Protein AF-A0A7K2P760-F1 (afdb_monomer)

Solvent-accessible surface area (backbone atoms only — not comparable to full-atom values): 10148 Å² total; per-residue (Å²): 133,54,75,42,59,52,44,46,69,75,45,46,79,85,64,64,65,56,93,84,41,66,33,73,51,78,54,68,69,60,32,56,50,8,56,58,58,59,50,77,85,62,93,46,63,78,72,50,41,53,56,50,50,53,48,42,72,77,52,60,81,78,61,31,66,71,47,75,52,95,74,45,25,34,34,25,39,31,27,32,42,76,89,66,50,53,23,66,44,81,44,83,40,65,43,98,65,56,32,77,56,48,77,44,80,50,64,40,80,96,63,78,37,75,55,69,47,82,44,78,38,80,89,79,69,44,78,41,81,37,60,50,63,47,76,23,49,68,88,54,52,73,66,56,41,50,40,48,46,35,37,72,78,69,72,39,74,75,94,75,87,80,82,93,75,86,133

pLDDT: mean 88.78, std 11.36, range [48.62, 98.38]

Foldseek 3Di:
DDPQVVVCVLCVVVQDDDVLAKHFDDPPVLLVVQQVVAQDPPPDPPVVNVVSVVVCVVPGDDAGFPDDDQAWTWGWTFTQHSVRDTYTDIDIDHPSQWDAKDFDFDAPPVRPDTDWDWDQDPVVRGTDTGTQIDTHDGPDDRQRNVQVSCCVRPVDGDPDDDDPDDD

Radius of gyration: 21.93 Å; Cα contacts (8 Å, |Δi|>4): 236; chains: 1; bounding box: 43×29×68 Å

Mean predicted aligned error: 6.87 Å

Sequence (167 aa):
MNRYEALRRRVPEWFRNEPGGIEILTDPALVRRARRSAVPTVRRGPLGSLRAWARAALRPVPTGVVSANRYLWYLRDPVRFPDGRLGLYDRLLPPPESSPGVVVLPLLDDGAKVVLIEHYRHATRDRHWEAVRGFGDPGATGEENVARELAEEVSARPTAVTALGEL

Secondary structure (DSSP, 8-state):
--HHHHHHHH-GGGG---TTS-EEP-SHHHHHHHHHHTS------HHHHHHHHHHHHHSPPP-EEEEE-SS-EEEEEEEE-TTS-EEEEEEEE--TTPEEEEEE--EEGGGTEE--EEEEETTTTEEEEE-EEEEEPTT--HHHHHHHHHHHHHS---S--------

Nearest PDB structures (foldseek):
  8wv3-assembly1_H  TM=8.905E-01  e=5.755E-05  Bacillus methanolicus
  1vhz-assembly1_B  TM=8.216E-01  e=1.056E-04  Escherichia coli
  1v8i-assembly1_A  TM=8.423E-01  e=1.831E-03  Thermus thermophilus
  1v8v-assembly1_A-2  TM=8.604E-01  e=6.959E-03  Thermus thermophilus
  1v8y-assembly1_A-2  TM=8.536E-01  e=1.002E-02  Thermus thermophilus

Structure (mmCIF, N/CA/C/O backbone):
data_AF-A0A7K2P760-F1
#
_entry.id   AF-A0A7K2P760-F1
#
loop_
_atom_site.group_PDB
_atom_site.id
_atom_site.type_symbol
_atom_site.label_atom_id
_atom_site.label_alt_id
_atom_site.label_comp_id
_atom_site.label_asym_id
_atom_site.label_entity_id
_atom_site.label_seq_id
_atom_site.pdbx_PDB_ins_code
_atom_site.Cartn_x
_atom_site.Cartn_y
_atom_site.Cartn_z
_atom_site.occupancy
_atom_site.B_iso_or_equiv
_atom_site.auth_seq_id
_atom_site.auth_comp_id
_atom_site.auth_asym_id
_atom_site.auth_atom_id
_atom_site.pdbx_PDB_model_num
ATOM 1 N N . MET A 1 1 ? 20.612 14.347 -10.592 1.00 60.53 1 MET A N 1
ATOM 2 C CA . MET A 1 1 ? 20.026 13.143 -9.966 1.00 60.53 1 MET A CA 1
ATOM 3 C C . MET A 1 1 ? 18.521 13.217 -10.124 1.00 60.53 1 MET A C 1
ATOM 5 O O . MET A 1 1 ? 17.944 14.242 -9.774 1.00 60.53 1 MET A O 1
ATOM 9 N N . ASN A 1 2 ? 17.897 12.210 -10.728 1.00 88.00 2 ASN A N 1
ATOM 10 C CA . ASN A 1 2 ? 16.445 12.229 -10.936 1.00 88.00 2 ASN A CA 1
ATOM 11 C C . ASN A 1 2 ? 15.696 11.826 -9.643 1.00 88.00 2 ASN A C 1
ATOM 13 O O . ASN A 1 2 ? 16.289 11.260 -8.725 1.00 88.00 2 ASN A O 1
ATOM 17 N N . ARG A 1 3 ? 14.388 12.118 -9.555 1.00 90.88 3 ARG A N 1
ATOM 18 C CA . ARG A 1 3 ? 13.571 11.802 -8.361 1.00 90.88 3 ARG A CA 1
ATOM 19 C C . ARG A 1 3 ? 13.612 10.321 -7.974 1.00 90.88 3 ARG A C 1
ATOM 21 O O . ARG A 1 3 ? 13.544 10.002 -6.794 1.00 90.88 3 ARG A O 1
ATOM 28 N N . TYR A 1 4 ? 13.737 9.432 -8.955 1.00 93.25 4 TYR A N 1
ATOM 29 C CA . TYR A 1 4 ? 13.798 7.994 -8.730 1.00 93.25 4 TYR A CA 1
ATOM 30 C C . TYR A 1 4 ? 15.124 7.572 -8.086 1.00 93.25 4 TYR A C 1
ATOM 32 O O . TYR A 1 4 ? 15.124 6.838 -7.108 1.00 93.25 4 TYR A O 1
ATOM 40 N N . GLU A 1 5 ? 16.254 8.103 -8.551 1.00 93.06 5 GLU A N 1
ATOM 41 C CA . GLU A 1 5 ? 17.567 7.901 -7.925 1.00 93.06 5 GLU A CA 1
ATOM 42 C C . GLU A 1 5 ? 17.626 8.473 -6.507 1.00 93.06 5 GLU A C 1
ATOM 44 O O . GLU A 1 5 ? 18.201 7.845 -5.621 1.00 93.06 5 GLU A O 1
ATOM 49 N N . ALA A 1 6 ? 17.016 9.641 -6.280 1.00 93.75 6 ALA A N 1
ATOM 50 C CA . ALA A 1 6 ? 16.922 10.229 -4.947 1.00 93.75 6 ALA A CA 1
ATOM 51 C C . ALA A 1 6 ? 16.135 9.316 -3.991 1.00 93.75 6 ALA A C 1
ATOM 53 O O . ALA A 1 6 ? 16.597 9.048 -2.884 1.00 93.75 6 ALA A O 1
ATOM 54 N N . LEU A 1 7 ? 14.993 8.782 -4.441 1.00 94.31 7 LEU A N 1
ATOM 55 C CA . LEU A 1 7 ? 14.188 7.836 -3.666 1.00 94.31 7 LEU A CA 1
ATOM 56 C C . LEU A 1 7 ? 14.948 6.532 -3.384 1.00 94.31 7 LEU A C 1
ATOM 58 O O . LEU A 1 7 ? 14.970 6.081 -2.246 1.00 94.31 7 LEU A O 1
ATOM 62 N N . ARG A 1 8 ? 15.646 5.981 -4.385 1.00 94.25 8 ARG A N 1
ATOM 63 C CA . ARG A 1 8 ? 16.487 4.779 -4.238 1.00 94.25 8 ARG A CA 1
ATOM 64 C C . ARG A 1 8 ? 17.591 4.926 -3.198 1.00 94.25 8 ARG A C 1
ATOM 66 O O . ARG A 1 8 ? 17.980 3.940 -2.590 1.00 94.25 8 ARG A O 1
ATOM 73 N N . ARG A 1 9 ? 18.128 6.136 -3.027 1.00 94.06 9 ARG A N 1
ATOM 74 C CA . ARG A 1 9 ? 19.133 6.425 -1.995 1.00 94.06 9 ARG A CA 1
ATOM 75 C C . ARG A 1 9 ? 18.512 6.636 -0.620 1.00 94.06 9 ARG A C 1
ATOM 77 O O . ARG A 1 9 ? 19.138 6.279 0.366 1.00 94.06 9 ARG A O 1
ATOM 84 N N . ARG A 1 10 ? 17.318 7.233 -0.566 1.00 93.44 10 ARG A N 1
ATOM 85 C CA . ARG A 1 10 ? 16.591 7.503 0.681 1.00 93.44 10 ARG A CA 1
ATOM 86 C C . ARG A 1 10 ? 16.041 6.224 1.314 1.00 93.44 10 ARG A C 1
ATOM 88 O O . ARG A 1 10 ? 16.096 6.108 2.526 1.00 93.44 10 ARG A O 1
ATOM 95 N N . VAL A 1 11 ? 15.527 5.307 0.491 1.00 93.19 11 VAL A N 1
ATOM 96 C CA . VAL A 1 11 ? 14.791 4.103 0.916 1.00 93.19 11 VAL A CA 1
ATOM 97 C C . VAL A 1 11 ? 15.310 2.873 0.149 1.00 93.19 11 VAL A C 1
ATOM 99 O O . VAL A 1 11 ? 14.593 2.300 -0.678 1.00 93.19 11 VAL A O 1
ATOM 102 N N . PRO A 1 12 ? 16.602 2.514 0.285 1.00 94.75 12 PRO A N 1
ATOM 103 C CA . PRO A 1 12 ? 17.239 1.476 -0.532 1.00 94.75 12 PRO A CA 1
ATOM 104 C C . PRO A 1 12 ? 16.571 0.099 -0.418 1.00 94.75 12 PRO A C 1
ATOM 106 O O . PRO A 1 12 ? 16.612 -0.687 -1.365 1.00 94.75 12 PRO A O 1
ATOM 109 N N . GLU A 1 13 ? 15.921 -0.188 0.705 1.00 92.56 13 GLU A N 1
ATOM 110 C CA . GLU A 1 13 ? 15.165 -1.407 0.969 1.00 92.56 13 GLU A CA 1
ATOM 111 C C . GLU A 1 13 ? 14.017 -1.642 -0.016 1.00 92.56 13 GLU A C 1
ATOM 113 O O . GLU A 1 13 ? 13.783 -2.783 -0.402 1.00 92.56 13 GLU A O 1
ATOM 118 N N . TRP A 1 14 ? 13.380 -0.584 -0.530 1.00 92.81 14 TRP A N 1
ATOM 119 C CA . TRP A 1 14 ? 12.323 -0.707 -1.543 1.00 92.81 14 TRP A CA 1
ATOM 120 C C . TRP A 1 14 ? 12.844 -1.109 -2.924 1.00 92.81 14 TRP A C 1
ATOM 122 O O . TRP A 1 14 ? 12.051 -1.350 -3.838 1.00 92.81 14 TRP A O 1
ATOM 132 N N . PHE A 1 15 ? 14.161 -1.137 -3.116 1.00 95.44 15 PHE A N 1
ATOM 133 C CA . PHE A 1 15 ? 14.796 -1.376 -4.411 1.00 95.44 15 PHE A CA 1
ATOM 134 C C . PHE A 1 15 ? 15.778 -2.545 -4.389 1.00 95.44 15 PHE A C 1
ATOM 136 O O . PHE A 1 15 ? 16.629 -2.644 -5.276 1.00 95.44 15 PHE A O 1
ATOM 143 N N . ARG A 1 16 ? 15.679 -3.410 -3.375 1.00 94.94 16 ARG A N 1
ATOM 144 C CA . ARG A 1 16 ? 16.444 -4.655 -3.309 1.00 94.94 16 ARG A CA 1
ATOM 145 C C . ARG A 1 16 ? 15.969 -5.613 -4.398 1.00 94.94 16 ARG A C 1
ATOM 147 O O . ARG A 1 16 ? 14.776 -5.716 -4.672 1.00 94.94 16 ARG A O 1
ATOM 154 N N . ASN A 1 17 ? 16.927 -6.301 -5.008 1.00 96.00 17 ASN A N 1
ATOM 155 C CA . ASN A 1 17 ? 16.663 -7.381 -5.946 1.00 96.00 17 ASN A CA 1
ATOM 156 C C . ASN A 1 17 ? 16.892 -8.699 -5.215 1.00 96.00 17 ASN A C 1
ATOM 158 O O . ASN A 1 17 ? 18.033 -9.028 -4.895 1.00 96.00 17 ASN A O 1
ATOM 162 N N . GLU A 1 18 ? 15.810 -9.429 -4.970 1.00 93.69 18 GLU A N 1
ATOM 163 C CA . GLU A 1 18 ? 15.864 -10.745 -4.339 1.00 93.69 18 GLU A CA 1
ATOM 164 C C . GLU A 1 18 ? 16.045 -11.851 -5.394 1.00 93.69 18 GLU A C 1
ATOM 166 O O . GLU A 1 18 ? 15.483 -11.750 -6.495 1.00 93.69 18 GLU A O 1
ATOM 171 N N . PRO A 1 19 ? 16.799 -12.925 -5.094 1.00 92.25 19 PRO A N 1
ATOM 172 C CA . PRO A 1 19 ? 16.937 -14.067 -5.994 1.00 92.25 19 PRO A CA 1
ATOM 173 C C . PRO A 1 19 ? 15.576 -14.652 -6.401 1.00 92.25 19 PRO A C 1
ATOM 175 O O . PRO A 1 19 ? 14.733 -14.944 -5.560 1.00 92.25 19 PRO A O 1
ATOM 178 N N . GLY A 1 20 ? 15.356 -14.825 -7.708 1.00 90.19 20 GLY A N 1
ATOM 179 C CA . GLY A 1 20 ? 14.097 -15.354 -8.257 1.00 90.19 20 GLY A CA 1
ATOM 180 C C . GLY A 1 20 ? 12.925 -14.361 -8.283 1.00 90.19 20 GLY A C 1
ATOM 181 O O . GLY A 1 20 ? 11.861 -14.699 -8.802 1.00 90.19 20 GLY A O 1
ATOM 182 N N . GLY A 1 21 ? 13.112 -13.144 -7.764 1.00 94.38 21 GLY A N 1
ATOM 183 C CA . GLY A 1 21 ? 12.117 -12.077 -7.797 1.00 94.38 21 GLY A CA 1
ATOM 184 C C . GLY A 1 21 ? 12.074 -11.297 -9.115 1.00 94.38 21 GLY A C 1
ATOM 185 O O . GLY A 1 21 ? 12.723 -11.629 -10.109 1.00 94.38 21 GLY A O 1
ATOM 186 N N . ILE A 1 22 ? 11.291 -10.217 -9.111 1.00 96.62 22 ILE A N 1
ATOM 187 C CA . ILE A 1 22 ? 11.281 -9.218 -10.186 1.00 96.62 22 ILE A CA 1
ATOM 188 C C . ILE A 1 22 ? 12.479 -8.285 -9.971 1.00 96.62 22 ILE A C 1
ATOM 190 O O . ILE A 1 22 ? 12.535 -7.556 -8.984 1.00 96.62 22 ILE A O 1
ATOM 194 N N . GLU A 1 23 ? 13.431 -8.290 -10.900 1.00 97.75 23 GLU A N 1
ATOM 195 C CA . GLU A 1 23 ? 14.660 -7.503 -10.794 1.00 97.75 23 GLU A CA 1
ATOM 196 C C . GLU A 1 23 ? 14.434 -6.071 -11.292 1.00 97.75 23 GLU A C 1
ATOM 198 O O . GLU A 1 23 ? 14.088 -5.853 -12.453 1.00 97.75 23 GLU A O 1
ATOM 203 N N . ILE A 1 24 ? 14.697 -5.079 -10.446 1.00 97.38 24 ILE A N 1
ATOM 204 C CA . ILE A 1 24 ? 14.689 -3.659 -10.791 1.00 97.38 24 ILE A CA 1
ATOM 205 C C . ILE A 1 24 ? 15.971 -3.303 -11.547 1.00 97.38 24 ILE A C 1
ATOM 207 O O . ILE A 1 24 ? 17.094 -3.474 -11.064 1.00 97.38 24 ILE A O 1
ATOM 211 N N . LEU A 1 25 ? 15.789 -2.742 -12.739 1.00 96.19 25 LEU A N 1
ATOM 212 C CA . LEU A 1 25 ? 16.855 -2.391 -13.667 1.00 96.19 25 LEU A CA 1
ATOM 213 C C . LEU A 1 25 ? 17.331 -0.961 -13.441 1.00 96.19 25 LEU A C 1
ATOM 215 O O . LEU A 1 25 ? 16.549 -0.019 -13.312 1.00 96.19 25 LEU A O 1
ATOM 219 N N . THR A 1 26 ? 18.647 -0.787 -13.462 1.00 92.50 26 THR A N 1
ATOM 220 C CA . THR A 1 26 ? 19.284 0.518 -13.233 1.00 92.50 26 THR A CA 1
ATOM 221 C C . THR A 1 26 ? 20.225 0.906 -14.368 1.00 92.50 26 THR A C 1
ATOM 223 O O . THR A 1 26 ? 20.436 2.094 -14.605 1.00 92.50 26 THR A O 1
ATOM 226 N N . ASP A 1 27 ? 20.704 -0.083 -15.131 1.00 93.56 27 ASP A N 1
ATOM 227 C CA . ASP A 1 27 ? 21.474 0.127 -16.350 1.00 93.56 27 ASP A CA 1
ATOM 228 C C . ASP A 1 27 ? 20.650 0.914 -17.394 1.00 93.56 27 ASP A C 1
ATOM 230 O O . ASP A 1 27 ? 19.573 0.462 -17.809 1.00 93.56 27 ASP A O 1
ATOM 234 N N . PRO A 1 28 ? 21.138 2.072 -17.877 1.00 91.75 28 PRO A N 1
ATOM 235 C CA . PRO A 1 28 ? 20.389 2.910 -18.807 1.00 91.75 28 PRO A CA 1
ATOM 236 C C . PRO A 1 28 ? 19.982 2.208 -20.111 1.00 91.75 28 PRO A C 1
ATOM 238 O O . PRO A 1 28 ? 18.940 2.540 -20.684 1.00 91.75 28 PRO A O 1
ATOM 241 N N . ALA A 1 29 ? 20.776 1.260 -20.619 1.00 92.94 29 ALA A N 1
ATOM 242 C CA . ALA A 1 29 ? 20.451 0.535 -21.843 1.00 92.94 29 ALA A CA 1
ATOM 243 C C . ALA A 1 29 ? 19.318 -0.473 -21.615 1.00 92.94 29 ALA A C 1
ATOM 245 O O . ALA A 1 29 ? 18.392 -0.546 -22.432 1.00 92.94 29 ALA A O 1
ATOM 246 N N . LEU A 1 30 ? 19.339 -1.191 -20.492 1.00 94.44 30 LEU A N 1
ATOM 247 C CA . LEU A 1 30 ? 18.268 -2.100 -20.091 1.00 94.44 30 LEU A CA 1
ATOM 248 C C . LEU A 1 30 ? 16.970 -1.348 -19.787 1.00 94.44 30 LEU A C 1
ATOM 250 O O . LEU A 1 30 ? 15.919 -1.746 -20.288 1.00 94.44 30 LEU A O 1
ATOM 254 N N . VAL A 1 31 ? 17.036 -0.206 -19.099 1.00 92.75 31 VAL A N 1
ATOM 255 C CA . VAL A 1 31 ? 15.867 0.659 -18.856 1.00 92.75 31 VAL A CA 1
ATOM 256 C C . VAL A 1 31 ? 15.232 1.120 -20.173 1.00 92.75 31 VAL A C 1
ATOM 258 O O . VAL A 1 31 ? 14.013 1.050 -20.342 1.00 92.75 31 VAL A O 1
ATOM 261 N N . ARG A 1 32 ? 16.038 1.539 -21.161 1.00 90.06 32 ARG A N 1
ATOM 262 C CA . ARG A 1 32 ? 15.525 1.897 -22.498 1.00 90.06 32 ARG A CA 1
ATOM 263 C C . ARG A 1 32 ? 14.876 0.711 -23.212 1.00 90.06 32 ARG A C 1
ATOM 265 O O . ARG A 1 32 ? 13.897 0.898 -23.932 1.00 90.06 32 ARG A O 1
ATOM 272 N N . ARG A 1 33 ? 15.410 -0.506 -23.062 1.00 91.38 33 ARG A N 1
ATOM 273 C CA . ARG A 1 33 ? 14.807 -1.723 -23.635 1.00 91.38 33 ARG A CA 1
ATOM 274 C C . ARG A 1 33 ? 13.479 -2.067 -22.957 1.00 91.38 33 ARG A C 1
ATOM 276 O O . ARG A 1 33 ? 12.509 -2.280 -23.673 1.00 91.38 33 ARG A O 1
ATOM 283 N N . ALA A 1 34 ? 13.427 -2.021 -21.629 1.00 92.44 34 ALA A N 1
ATOM 284 C CA . ALA A 1 34 ? 12.223 -2.242 -20.830 1.00 92.44 34 ALA A CA 1
ATOM 285 C C . ALA A 1 34 ? 11.097 -1.246 -21.165 1.00 92.44 34 ALA A C 1
ATOM 287 O O . ALA A 1 34 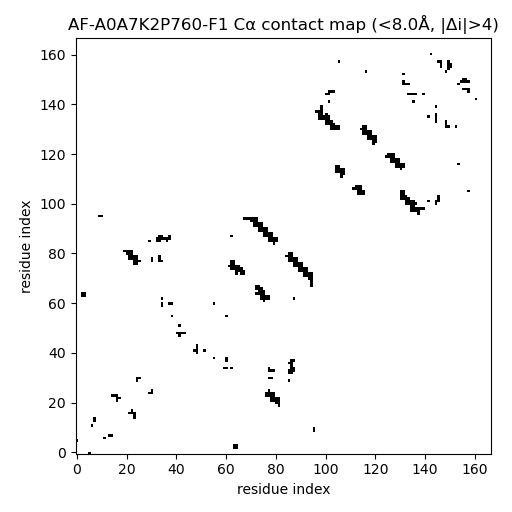? 9.940 -1.617 -21.336 1.00 92.44 34 ALA A O 1
ATOM 288 N N . ARG A 1 35 ? 11.439 0.033 -21.362 1.00 89.38 35 ARG A N 1
ATOM 289 C CA . ARG A 1 35 ? 10.483 1.047 -21.838 1.00 89.38 35 ARG A CA 1
ATOM 290 C C . ARG A 1 35 ? 9.911 0.729 -23.218 1.00 89.38 35 ARG A C 1
ATOM 292 O O . ARG A 1 35 ? 8.731 0.962 -23.456 1.00 89.38 35 ARG A O 1
ATOM 299 N N . ARG A 1 36 ? 10.742 0.223 -24.135 1.00 84.94 36 ARG A N 1
ATOM 300 C CA . ARG A 1 36 ? 10.314 -0.121 -25.501 1.00 84.94 36 ARG A CA 1
ATOM 301 C C . ARG A 1 36 ? 9.409 -1.349 -25.536 1.00 84.94 36 ARG A C 1
ATOM 303 O O . ARG A 1 36 ? 8.483 -1.359 -26.336 1.00 84.94 36 ARG A O 1
ATOM 310 N N . SER A 1 37 ? 9.647 -2.344 -24.680 1.00 83.94 37 SER A N 1
ATOM 311 C CA . SER A 1 37 ? 8.791 -3.535 -24.599 1.00 83.94 37 SER A CA 1
ATOM 312 C C . SER A 1 37 ? 7.426 -3.256 -23.966 1.00 83.94 37 SER A C 1
ATOM 314 O O . SER A 1 37 ? 6.477 -3.976 -24.251 1.00 83.94 37 SER A O 1
ATOM 316 N N . ALA A 1 38 ? 7.304 -2.196 -23.160 1.00 74.94 38 ALA A N 1
ATOM 317 C CA . ALA A 1 38 ? 6.029 -1.759 -22.589 1.00 74.94 38 ALA A CA 1
ATOM 318 C C . ALA A 1 38 ? 5.135 -0.963 -23.558 1.00 74.94 38 ALA A C 1
ATOM 320 O O . ALA A 1 38 ? 3.985 -0.673 -23.226 1.00 74.94 38 ALA A O 1
ATOM 321 N N . VAL A 1 39 ? 5.622 -0.598 -24.750 1.00 68.25 39 VAL A N 1
ATOM 322 C CA . VAL A 1 39 ? 4.754 -0.044 -25.797 1.00 68.25 39 VAL A CA 1
ATOM 323 C C . VAL A 1 39 ? 3.936 -1.207 -26.361 1.00 68.25 39 VAL A C 1
ATOM 325 O O . VAL A 1 39 ? 4.539 -2.151 -26.874 1.00 68.25 39 VAL A O 1
ATOM 328 N N . PRO A 1 40 ? 2.590 -1.174 -26.298 1.00 59.28 40 PRO A N 1
ATOM 329 C CA . PRO A 1 40 ? 1.781 -2.259 -26.830 1.00 59.28 40 PRO A CA 1
ATOM 330 C C . PRO A 1 40 ? 2.167 -2.525 -28.284 1.00 59.28 40 PRO A C 1
ATOM 332 O O . PRO A 1 40 ? 2.180 -1.601 -29.105 1.00 59.28 40 PRO A O 1
ATOM 335 N N . THR A 1 41 ? 2.442 -3.784 -28.624 1.00 54.81 41 THR A N 1
ATOM 336 C CA . THR A 1 41 ? 2.443 -4.244 -30.015 1.00 54.81 41 THR A CA 1
ATOM 337 C C . THR A 1 41 ? 0.995 -4.204 -30.476 1.00 54.81 41 THR A C 1
ATOM 339 O O . THR A 1 41 ? 0.254 -5.181 -30.429 1.00 54.81 41 THR A O 1
A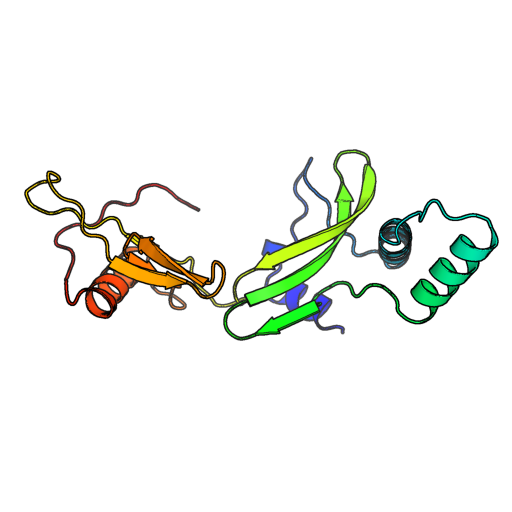TOM 342 N N . VAL A 1 42 ? 0.529 -3.011 -30.832 1.00 49.38 42 VAL A N 1
ATOM 343 C CA . VAL A 1 42 ? -0.804 -2.833 -31.382 1.00 49.38 42 VAL A CA 1
ATOM 344 C C . VAL A 1 42 ? -0.847 -3.670 -32.663 1.00 49.38 42 VAL A C 1
ATOM 346 O O . VAL A 1 42 ? -0.169 -3.339 -33.632 1.00 49.38 42 VAL A O 1
ATOM 349 N N . ARG A 1 43 ? -1.647 -4.747 -32.679 1.00 48.62 43 ARG A N 1
ATOM 350 C CA . ARG A 1 43 ? -2.097 -5.434 -33.902 1.00 48.62 43 ARG A CA 1
ATOM 351 C C . ARG A 1 43 ? -2.928 -4.445 -34.729 1.00 48.62 43 ARG A C 1
ATOM 353 O O . ARG A 1 43 ? -4.152 -4.472 -34.729 1.00 48.62 43 ARG A O 1
ATOM 360 N N . ARG A 1 44 ? -2.272 -3.498 -35.386 1.00 51.66 44 ARG A N 1
ATOM 361 C CA . ARG A 1 44 ? -2.849 -2.668 -36.442 1.00 51.66 44 ARG A CA 1
ATOM 362 C C . ARG A 1 44 ? -1.947 -2.816 -37.656 1.00 51.66 44 ARG A C 1
ATOM 364 O O . ARG A 1 44 ? -0.746 -3.013 -37.505 1.00 51.66 44 ARG A O 1
ATOM 371 N N . GLY A 1 45 ? -2.540 -2.766 -38.848 1.00 59.41 45 GLY A N 1
ATOM 372 C CA . GLY A 1 45 ? -1.800 -2.843 -40.108 1.00 59.41 45 GLY A CA 1
ATOM 373 C C . GLY A 1 45 ? -0.639 -1.835 -40.177 1.00 59.41 45 GLY A C 1
ATOM 374 O O . GLY A 1 45 ? -0.543 -0.942 -39.332 1.00 59.41 45 GLY A O 1
ATOM 375 N N . PRO A 1 46 ? 0.236 -1.928 -41.188 1.00 62.94 46 PRO A N 1
ATOM 376 C CA . PRO A 1 46 ? 1.537 -1.243 -41.236 1.00 62.94 46 PRO A CA 1
ATOM 377 C C . PRO A 1 46 ? 1.496 0.267 -40.907 1.00 62.94 46 PRO A C 1
ATOM 379 O O . PRO A 1 46 ? 2.349 0.772 -40.176 1.00 62.94 46 PRO A O 1
ATOM 382 N N . LEU A 1 47 ? 0.451 0.981 -41.342 1.00 63.12 47 LEU A N 1
ATOM 383 C CA . LEU A 1 47 ? 0.216 2.404 -41.040 1.00 63.12 47 LEU A CA 1
ATOM 384 C C . LEU A 1 47 ? -0.104 2.700 -39.559 1.00 63.12 47 LEU A C 1
ATOM 386 O O . LEU A 1 47 ? 0.258 3.756 -39.032 1.00 63.12 47 LEU A O 1
ATOM 390 N N . GLY A 1 48 ? -0.788 1.788 -38.867 1.00 62.69 48 GLY A N 1
ATOM 391 C CA . GLY A 1 48 ? -1.138 1.926 -37.452 1.00 62.69 48 GLY A CA 1
ATOM 392 C C . GLY A 1 48 ? 0.061 1.735 -36.524 1.00 62.69 48 GLY A C 1
ATOM 393 O O . GLY A 1 48 ? 0.178 2.455 -35.529 1.00 62.69 48 GLY A O 1
ATOM 394 N N . SER A 1 49 ? 0.974 0.832 -36.887 1.00 66.06 49 SER A N 1
ATOM 395 C CA . SER A 1 49 ? 2.223 0.575 -36.159 1.00 66.06 49 SER A CA 1
ATOM 396 C C . SER A 1 49 ? 3.177 1.771 -36.210 1.00 66.06 49 SER A C 1
ATOM 398 O O . SER A 1 49 ? 3.699 2.179 -35.174 1.00 66.06 49 SER A O 1
ATOM 400 N N . LEU A 1 50 ? 3.322 2.415 -37.376 1.00 68.81 50 LEU A N 1
ATOM 401 C CA . LEU A 1 50 ? 4.109 3.648 -37.539 1.00 68.81 50 LEU A CA 1
ATOM 402 C C . LEU A 1 50 ? 3.575 4.803 -36.677 1.00 68.81 50 LEU A C 1
ATOM 404 O O . LEU A 1 50 ? 4.338 5.461 -35.970 1.00 68.81 50 LEU A O 1
ATOM 408 N N . ARG A 1 51 ? 2.252 5.026 -36.669 1.00 68.00 51 ARG A N 1
ATOM 409 C CA . ARG A 1 51 ? 1.617 6.064 -35.832 1.00 68.00 51 ARG A CA 1
ATOM 410 C C . ARG A 1 51 ? 1.736 5.782 -34.331 1.00 68.00 51 ARG A C 1
ATOM 412 O O . ARG A 1 51 ? 1.806 6.723 -33.542 1.00 68.00 51 ARG A O 1
ATOM 419 N N . ALA A 1 52 ? 1.698 4.515 -33.917 1.00 65.56 52 ALA A N 1
ATOM 420 C CA . ALA A 1 52 ? 1.887 4.127 -32.519 1.00 65.56 52 ALA A CA 1
ATOM 421 C C . ALA A 1 52 ? 3.340 4.346 -32.075 1.00 65.56 52 ALA A C 1
ATOM 423 O O . ALA A 1 52 ? 3.571 4.947 -31.028 1.00 65.56 52 ALA A O 1
ATOM 424 N N . TRP A 1 53 ? 4.304 3.950 -32.911 1.00 67.00 53 TRP A N 1
ATOM 425 C CA . TRP A 1 53 ? 5.725 4.195 -32.678 1.00 67.00 53 TRP A CA 1
ATOM 426 C C . TRP A 1 53 ? 6.048 5.692 -32.599 1.00 67.00 53 TRP A C 1
ATOM 428 O O . TRP A 1 53 ? 6.668 6.124 -31.631 1.00 67.00 53 TRP A O 1
ATOM 438 N N . ALA A 1 54 ? 5.552 6.504 -33.542 1.00 70.62 54 ALA A N 1
ATOM 439 C CA . ALA A 1 54 ? 5.759 7.953 -33.529 1.00 70.62 54 ALA A CA 1
ATOM 440 C C . ALA A 1 54 ? 5.190 8.599 -32.253 1.00 70.62 54 ALA A C 1
ATOM 442 O O . ALA A 1 54 ? 5.844 9.430 -31.628 1.00 70.62 54 ALA A O 1
ATOM 443 N N . ARG A 1 55 ? 4.002 8.170 -31.802 1.00 68.12 55 ARG A N 1
ATOM 444 C CA . ARG A 1 55 ? 3.429 8.632 -30.526 1.00 68.12 55 ARG A CA 1
ATOM 445 C C . ARG A 1 55 ? 4.253 8.203 -29.314 1.00 68.12 55 ARG A C 1
ATOM 447 O O . ARG A 1 55 ? 4.447 9.021 -28.423 1.00 68.12 55 ARG A O 1
ATOM 454 N N . ALA A 1 56 ? 4.748 6.967 -29.281 1.00 66.75 56 ALA A N 1
ATOM 455 C CA . ALA A 1 56 ? 5.603 6.481 -28.198 1.00 66.75 56 ALA A CA 1
ATOM 456 C C . ALA A 1 56 ? 6.972 7.187 -28.165 1.00 66.75 56 ALA A C 1
ATOM 458 O O . ALA A 1 56 ? 7.519 7.408 -27.088 1.00 66.75 56 ALA A O 1
ATOM 459 N N . ALA A 1 57 ? 7.503 7.579 -29.328 1.00 68.75 57 ALA A N 1
ATOM 460 C CA . ALA A 1 57 ? 8.714 8.389 -29.432 1.00 68.75 57 ALA A CA 1
ATOM 461 C C . ALA A 1 57 ? 8.490 9.827 -28.929 1.00 68.75 57 ALA A C 1
ATOM 463 O O . ALA A 1 57 ? 9.340 10.369 -28.229 1.00 68.75 57 ALA A O 1
ATOM 464 N N . LEU A 1 58 ? 7.331 10.422 -29.237 1.00 72.19 58 LEU A N 1
ATOM 465 C CA . LEU A 1 58 ? 6.971 11.785 -28.821 1.00 72.19 58 LEU A CA 1
ATOM 466 C C . LEU A 1 58 ? 6.516 11.881 -27.355 1.00 72.19 58 LEU A C 1
ATOM 468 O O . LEU A 1 58 ? 6.653 12.931 -26.733 1.00 72.19 58 LEU A O 1
ATOM 472 N N . ARG A 1 59 ? 5.952 10.805 -26.796 1.00 70.44 59 ARG A N 1
ATOM 473 C CA . ARG A 1 59 ? 5.517 10.709 -25.395 1.00 70.44 59 ARG A CA 1
ATOM 474 C C . ARG A 1 59 ? 6.003 9.390 -24.799 1.00 70.44 59 ARG A C 1
ATOM 476 O O . ARG A 1 59 ? 5.226 8.433 -24.732 1.00 70.44 59 ARG A O 1
ATOM 483 N N . PRO A 1 60 ? 7.280 9.315 -24.383 1.00 71.25 60 PRO A N 1
ATOM 484 C CA . PRO A 1 60 ? 7.801 8.110 -23.763 1.00 71.25 60 PRO A CA 1
ATOM 485 C C . PRO A 1 60 ? 6.996 7.783 -22.506 1.00 71.25 60 PRO A C 1
ATOM 487 O O . PRO A 1 60 ? 6.636 8.674 -21.734 1.00 71.25 60 PRO A O 1
ATOM 490 N N . VAL A 1 61 ? 6.734 6.492 -22.293 1.00 78.44 61 VAL A N 1
ATOM 491 C CA . VAL A 1 61 ? 6.075 6.022 -21.073 1.00 78.44 61 VAL A CA 1
ATOM 492 C C . VAL A 1 61 ? 6.927 6.458 -19.870 1.00 78.44 61 VAL A C 1
ATOM 494 O O . VAL A 1 61 ? 8.130 6.159 -19.851 1.00 78.44 61 VAL A O 1
ATOM 497 N N . PRO A 1 62 ? 6.358 7.187 -18.890 1.00 85.62 62 PRO A N 1
ATOM 498 C CA . PRO A 1 62 ? 7.110 7.622 -17.720 1.00 85.62 62 PRO A CA 1
ATOM 499 C C . PRO A 1 62 ? 7.612 6.402 -16.943 1.00 85.62 62 PRO A C 1
ATOM 501 O O . PRO A 1 62 ? 6.962 5.364 -16.931 1.00 85.62 62 PRO A O 1
ATOM 504 N N . THR A 1 63 ? 8.780 6.512 -16.314 1.00 91.00 63 THR A N 1
ATOM 505 C CA . THR A 1 63 ? 9.336 5.474 -15.428 1.00 91.00 63 THR A CA 1
ATOM 506 C C . THR A 1 63 ? 9.979 6.134 -14.224 1.00 91.00 63 THR A C 1
ATOM 508 O O . THR A 1 63 ? 10.388 7.295 -14.302 1.00 91.00 63 THR A O 1
ATOM 511 N N . GLY A 1 64 ? 10.118 5.379 -13.144 1.00 93.88 64 GLY A N 1
ATOM 512 C CA . GLY A 1 64 ? 10.490 5.884 -11.836 1.00 93.88 64 GLY A CA 1
ATOM 513 C C . GLY A 1 64 ? 9.276 6.450 -11.106 1.00 93.88 64 GLY A C 1
ATOM 514 O O . GLY A 1 64 ? 8.192 5.885 -11.196 1.00 93.88 64 GLY A O 1
ATOM 515 N N . VAL A 1 65 ? 9.434 7.572 -10.401 1.00 95.19 65 VAL A N 1
ATOM 516 C CA . VAL A 1 65 ? 8.317 8.228 -9.698 1.00 95.19 65 VAL A CA 1
ATOM 517 C C . VAL A 1 65 ? 7.385 8.891 -10.717 1.00 95.19 65 VAL A C 1
ATOM 519 O O . VAL A 1 65 ? 7.729 9.927 -11.288 1.00 95.19 65 VAL A O 1
ATOM 522 N N . VAL A 1 66 ? 6.216 8.292 -10.949 1.00 95.12 66 VAL A N 1
ATOM 523 C CA . VAL A 1 66 ? 5.190 8.802 -11.874 1.00 95.12 66 VAL A CA 1
ATOM 524 C C . VAL A 1 66 ? 4.334 9.864 -11.190 1.00 95.12 66 VAL A C 1
ATOM 526 O O . VAL A 1 66 ? 4.061 10.911 -11.772 1.00 95.12 66 VAL A O 1
ATOM 529 N N . SER A 1 67 ? 3.932 9.606 -9.946 1.00 94.69 67 SER A N 1
ATOM 530 C CA . SER A 1 67 ? 3.205 10.548 -9.096 1.00 94.69 67 SER A CA 1
ATOM 531 C C . SER A 1 67 ? 3.564 10.301 -7.635 1.00 94.69 67 SER A C 1
ATOM 533 O O . SER A 1 67 ? 3.847 9.171 -7.248 1.00 94.69 67 SER A O 1
ATOM 535 N N . ALA A 1 68 ? 3.573 11.353 -6.827 1.00 94.25 68 ALA A N 1
ATOM 536 C CA . ALA A 1 68 ? 3.833 11.265 -5.397 1.00 94.25 68 ALA A CA 1
ATOM 537 C C . ALA A 1 68 ? 3.031 12.343 -4.675 1.00 94.25 68 ALA A C 1
ATOM 539 O O . ALA A 1 68 ? 3.074 13.515 -5.060 1.00 94.25 68 ALA A O 1
ATOM 540 N N . ASN A 1 69 ? 2.303 11.946 -3.638 1.00 92.19 69 ASN A N 1
ATOM 541 C CA . ASN A 1 69 ? 1.583 12.852 -2.754 1.00 92.19 69 ASN A CA 1
ATOM 542 C C . ASN A 1 69 ? 1.637 12.339 -1.305 1.00 92.19 69 ASN A C 1
ATOM 544 O O . ASN A 1 69 ? 2.309 11.351 -1.008 1.00 92.19 69 ASN A O 1
ATOM 548 N N . ARG A 1 70 ? 0.941 13.031 -0.397 1.00 87.44 70 ARG A N 1
ATOM 549 C CA . ARG A 1 70 ? 0.929 12.708 1.039 1.00 87.44 70 ARG A CA 1
ATOM 550 C C . ARG A 1 70 ? 0.301 11.353 1.394 1.00 87.44 70 ARG A C 1
ATOM 552 O O . ARG A 1 70 ? 0.476 10.911 2.516 1.00 87.44 70 ARG A O 1
ATOM 559 N N . TYR A 1 71 ? -0.453 10.734 0.488 1.00 85.44 71 TYR A N 1
ATOM 560 C CA . TYR A 1 71 ? -1.181 9.485 0.728 1.00 85.44 71 TYR A CA 1
ATOM 561 C C . TYR A 1 71 ? -0.624 8.313 -0.082 1.00 85.44 71 TYR A C 1
ATOM 563 O O . TYR A 1 71 ? -0.670 7.176 0.371 1.00 85.44 71 TYR A O 1
ATOM 571 N N . LEU A 1 72 ? -0.139 8.576 -1.298 1.00 90.94 72 LEU A N 1
ATOM 572 C CA . LEU A 1 72 ? 0.206 7.541 -2.264 1.00 90.94 72 LEU A CA 1
ATOM 573 C C . LEU A 1 72 ? 1.383 7.961 -3.140 1.00 90.94 72 LEU A C 1
ATOM 575 O O . LEU A 1 72 ? 1.407 9.057 -3.712 1.00 90.94 72 LEU A O 1
ATOM 579 N N . TRP A 1 73 ? 2.327 7.043 -3.293 1.00 94.12 73 TRP A N 1
ATOM 580 C CA . TRP A 1 73 ? 3.431 7.127 -4.231 1.00 94.12 73 TRP A CA 1
ATOM 581 C C . TRP A 1 73 ? 3.239 6.081 -5.318 1.00 94.12 73 TRP A C 1
ATOM 583 O O . TRP A 1 73 ? 3.147 4.888 -5.055 1.00 94.12 73 TRP A O 1
ATOM 593 N N . TYR A 1 74 ? 3.177 6.544 -6.560 1.00 96.25 74 TYR A N 1
ATOM 594 C CA . TYR A 1 74 ? 3.064 5.696 -7.731 1.00 96.25 74 TYR A CA 1
ATOM 595 C C . TYR A 1 74 ? 4.405 5.648 -8.461 1.00 96.25 74 TYR A C 1
ATOM 597 O O . TYR A 1 74 ? 4.864 6.638 -9.047 1.00 96.25 74 TYR A O 1
ATOM 605 N N . LEU A 1 75 ? 5.020 4.471 -8.416 1.00 96.56 75 LEU A N 1
ATOM 606 C CA . LEU A 1 75 ? 6.253 4.141 -9.103 1.00 96.56 75 LEU A CA 1
ATOM 607 C C . LEU A 1 75 ? 5.954 3.249 -10.306 1.00 96.56 75 LEU A C 1
ATOM 609 O O . LEU A 1 75 ? 5.078 2.389 -10.260 1.00 96.56 75 LEU A O 1
ATOM 613 N N . ARG A 1 76 ? 6.730 3.436 -11.369 1.00 96.56 76 ARG A N 1
ATOM 614 C CA . ARG A 1 76 ? 6.760 2.556 -12.535 1.00 96.56 76 ARG A CA 1
ATOM 615 C C . ARG A 1 76 ? 8.190 2.118 -12.788 1.00 96.56 76 ARG A C 1
ATOM 617 O O . ARG A 1 76 ? 8.975 2.847 -13.407 1.00 96.56 76 ARG A O 1
ATOM 624 N N . ASP A 1 77 ? 8.526 0.940 -12.298 1.00 96.75 77 ASP A N 1
ATOM 625 C CA . ASP A 1 77 ? 9.890 0.441 -12.284 1.00 96.75 77 ASP A CA 1
ATOM 626 C C . ASP A 1 77 ? 10.224 -0.255 -13.603 1.00 96.75 77 ASP A C 1
ATOM 628 O O . ASP A 1 77 ? 9.441 -1.069 -14.092 1.00 96.75 77 ASP A O 1
ATOM 632 N N . PRO A 1 78 ? 11.376 0.045 -14.221 1.00 96.19 78 PRO A N 1
ATOM 633 C CA . PRO A 1 78 ? 11.912 -0.802 -15.273 1.00 96.19 78 PRO A CA 1
ATOM 634 C C . PRO A 1 78 ? 12.410 -2.108 -14.655 1.00 96.19 78 PRO A C 1
ATOM 636 O O . PRO A 1 78 ? 13.253 -2.076 -13.760 1.00 96.19 78 PRO A O 1
ATOM 639 N N . VAL A 1 79 ? 11.909 -3.243 -15.137 1.00 97.31 79 VAL A N 1
ATOM 640 C CA . VAL A 1 79 ? 12.172 -4.548 -14.524 1.00 97.31 79 VAL A CA 1
ATOM 641 C C . VAL A 1 79 ? 12.565 -5.631 -15.523 1.00 97.31 79 VAL A C 1
ATOM 643 O O . VAL A 1 79 ? 12.241 -5.554 -16.714 1.00 97.31 79 VAL A O 1
ATOM 646 N N . ARG A 1 80 ? 13.233 -6.666 -15.011 1.00 97.19 80 ARG A N 1
ATOM 647 C CA . ARG A 1 80 ? 13.319 -7.997 -15.611 1.00 97.19 80 ARG A CA 1
ATOM 648 C C . ARG A 1 80 ? 12.460 -8.958 -14.785 1.00 97.19 80 ARG A C 1
ATOM 650 O O . ARG A 1 80 ? 12.630 -9.068 -13.575 1.00 97.19 80 ARG A O 1
ATOM 657 N N . PHE A 1 81 ? 11.526 -9.630 -15.445 1.00 96.06 81 PHE A N 1
ATOM 658 C CA . PHE A 1 81 ? 10.671 -10.644 -14.832 1.00 96.06 81 PHE A CA 1
ATOM 659 C C . PHE A 1 81 ? 11.429 -11.966 -14.630 1.00 96.06 81 PHE A C 1
ATOM 661 O O . PHE A 1 81 ? 12.446 -12.177 -15.297 1.00 96.06 81 PHE A O 1
ATOM 668 N N . PRO A 1 82 ? 10.923 -12.885 -13.783 1.00 95.62 82 PRO A N 1
ATOM 669 C CA . PRO A 1 82 ? 11.555 -14.189 -13.558 1.00 95.62 82 PRO A CA 1
ATOM 670 C C . PRO A 1 82 ? 11.769 -15.019 -14.835 1.00 95.62 82 PRO A C 1
ATOM 672 O O . PRO A 1 82 ? 12.713 -15.794 -14.923 1.00 95.62 82 PRO A O 1
ATOM 675 N N . ASP A 1 83 ? 10.938 -14.814 -15.861 1.00 94.38 83 ASP A N 1
ATOM 676 C CA . ASP A 1 83 ? 11.073 -15.446 -17.182 1.00 94.38 83 ASP A CA 1
ATOM 677 C C . ASP A 1 83 ? 12.104 -14.761 -18.110 1.00 94.38 83 ASP A C 1
ATOM 679 O O . ASP A 1 83 ? 12.226 -15.101 -19.288 1.00 94.38 83 ASP A O 1
ATOM 683 N N . GLY A 1 84 ? 12.835 -13.764 -17.605 1.00 94.38 84 GLY A N 1
ATOM 684 C CA . GLY A 1 84 ? 13.854 -13.006 -18.326 1.00 94.38 84 GLY A CA 1
ATOM 685 C C . GLY A 1 84 ? 13.316 -11.869 -19.201 1.00 94.38 84 GLY A C 1
ATOM 686 O O . GLY A 1 84 ? 14.116 -11.079 -19.724 1.00 94.38 84 GLY A O 1
ATOM 687 N N . ARG A 1 85 ? 11.992 -11.724 -19.365 1.00 94.94 85 ARG A N 1
ATOM 688 C CA . ARG A 1 85 ? 11.418 -10.624 -20.154 1.00 94.94 85 ARG A CA 1
ATOM 689 C C . ARG A 1 85 ? 11.663 -9.282 -19.475 1.00 94.94 85 ARG A C 1
ATOM 691 O O . ARG A 1 85 ? 11.576 -9.150 -18.260 1.00 94.94 85 ARG A O 1
ATOM 698 N N . LEU A 1 86 ? 11.919 -8.257 -20.286 1.00 95.75 86 LEU A N 1
ATOM 699 C CA . LEU A 1 86 ? 12.030 -6.875 -19.817 1.00 95.75 86 LEU A CA 1
ATOM 700 C C . LEU A 1 86 ? 10.673 -6.177 -19.916 1.00 95.75 86 LEU A C 1
ATOM 702 O O . LEU A 1 86 ? 9.966 -6.344 -20.914 1.00 95.75 86 LEU A O 1
ATOM 706 N N . GLY A 1 87 ? 10.346 -5.324 -18.952 1.00 94.62 87 GLY A N 1
ATO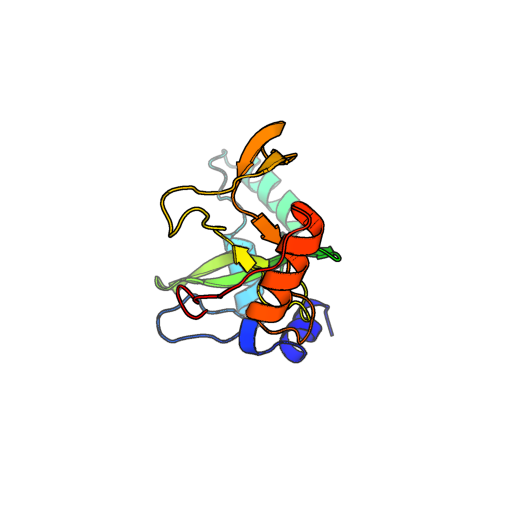M 707 C CA . GLY A 1 87 ? 9.121 -4.530 -18.990 1.00 94.62 87 GLY A CA 1
ATOM 708 C C . GLY A 1 87 ? 9.066 -3.454 -17.919 1.00 94.62 87 GLY A C 1
ATOM 709 O O . GLY A 1 87 ? 10.077 -3.112 -17.311 1.00 94.62 87 GLY A O 1
ATOM 710 N N . LEU A 1 88 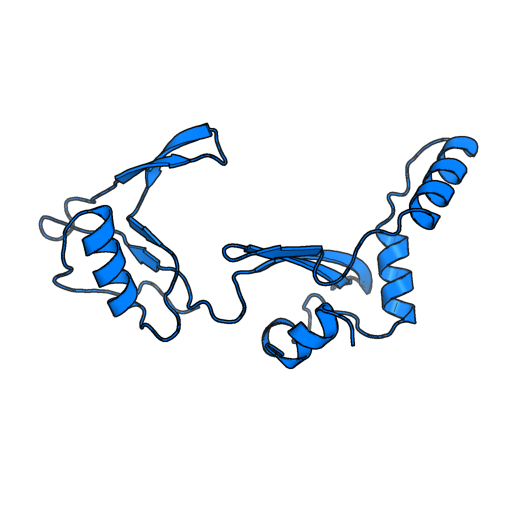? 7.876 -2.895 -17.724 1.00 95.00 88 LEU A N 1
ATOM 711 C CA . LEU A 1 88 ? 7.608 -1.924 -16.671 1.00 95.00 88 LEU A CA 1
ATOM 712 C C . LEU A 1 88 ? 6.651 -2.545 -15.654 1.00 95.00 88 LEU A C 1
ATOM 714 O O . LEU A 1 88 ? 5.717 -3.240 -16.053 1.00 95.00 88 LEU A O 1
ATOM 718 N N . TYR A 1 89 ? 6.883 -2.287 -14.371 1.00 95.56 89 TYR A N 1
ATOM 719 C CA . TYR A 1 89 ? 6.055 -2.779 -13.276 1.00 95.56 89 TYR A CA 1
ATOM 720 C C . TYR A 1 89 ? 5.567 -1.621 -12.412 1.00 95.56 89 TYR A C 1
ATOM 722 O O . TYR A 1 89 ? 6.365 -0.792 -11.972 1.00 95.56 89 TYR A O 1
ATOM 730 N N . ASP A 1 90 ? 4.260 -1.559 -12.183 1.00 95.69 90 ASP A N 1
ATOM 731 C CA . ASP A 1 90 ? 3.635 -0.488 -11.412 1.00 95.69 90 ASP A CA 1
ATOM 732 C C . ASP A 1 90 ? 3.573 -0.873 -9.934 1.00 95.69 90 ASP A C 1
ATOM 734 O O . ASP A 1 90 ? 3.080 -1.945 -9.581 1.00 95.69 90 ASP A O 1
ATOM 738 N N . 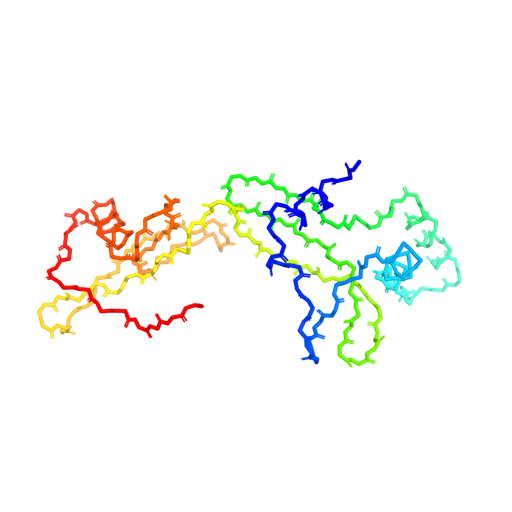ARG A 1 91 ? 4.064 0.012 -9.062 1.00 95.75 91 ARG A N 1
ATOM 739 C CA . ARG A 1 91 ? 3.962 -0.123 -7.607 1.00 95.75 91 ARG A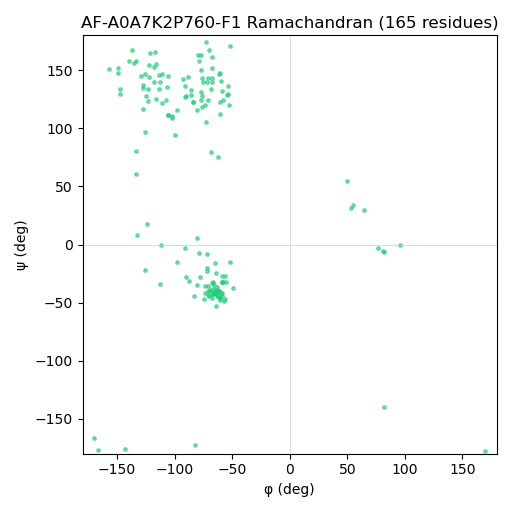 CA 1
ATOM 740 C C . ARG A 1 91 ? 3.268 1.087 -7.009 1.00 95.75 91 ARG A C 1
ATOM 742 O O . ARG A 1 91 ? 3.596 2.232 -7.319 1.00 95.75 91 ARG A O 1
ATOM 749 N N . LEU A 1 92 ? 2.324 0.803 -6.123 1.00 94.25 92 LEU A N 1
ATOM 750 C CA . LEU A 1 92 ? 1.671 1.775 -5.266 1.00 94.25 92 LEU A CA 1
ATOM 751 C C . LEU A 1 92 ? 2.234 1.594 -3.862 1.00 94.25 92 LEU A C 1
ATOM 753 O O . LEU A 1 92 ? 2.035 0.553 -3.245 1.00 94.25 92 LEU A O 1
ATOM 757 N N . LEU A 1 93 ? 2.986 2.585 -3.406 1.00 92.12 93 LEU A N 1
ATOM 758 C CA . LEU A 1 93 ? 3.695 2.573 -2.135 1.00 92.12 93 LEU A CA 1
ATOM 759 C C . LEU A 1 93 ? 3.156 3.696 -1.246 1.00 92.12 93 LEU A C 1
ATOM 761 O O . LEU A 1 93 ? 2.669 4.710 -1.766 1.00 92.12 93 LEU A O 1
ATOM 765 N N . PRO A 1 94 ? 3.235 3.551 0.081 1.00 89.25 94 PRO A N 1
ATOM 766 C CA . PRO A 1 94 ? 2.972 4.671 0.963 1.00 89.25 94 PRO A CA 1
ATOM 767 C C . PRO A 1 94 ? 4.144 5.678 0.899 1.00 89.25 94 PRO A C 1
ATOM 769 O O . PRO A 1 94 ? 5.138 5.437 0.206 1.00 89.25 94 PRO A O 1
ATOM 772 N N . PRO A 1 95 ? 4.048 6.847 1.550 1.00 89.31 95 PRO A N 1
ATOM 773 C CA . PRO A 1 95 ? 5.174 7.773 1.651 1.00 89.31 95 PRO A CA 1
ATOM 774 C C . PRO A 1 95 ? 6.398 7.156 2.370 1.00 89.31 95 PRO A C 1
ATOM 776 O O . PRO A 1 95 ? 6.211 6.389 3.304 1.00 89.31 95 PRO A O 1
ATOM 779 N N . PRO A 1 96 ? 7.645 7.523 2.009 1.00 85.94 96 PRO A N 1
ATOM 780 C CA . PRO A 1 96 ? 8.897 7.001 2.593 1.00 85.94 96 PRO A CA 1
ATOM 781 C C . PRO A 1 96 ? 9.060 7.038 4.124 1.00 85.94 96 PRO A C 1
ATOM 783 O O . PRO A 1 96 ? 9.946 6.377 4.650 1.00 85.94 96 PRO A O 1
ATOM 786 N N . GLU A 1 97 ? 8.230 7.804 4.833 1.00 83.12 97 GLU A N 1
ATOM 787 C CA . GLU A 1 97 ? 8.262 7.969 6.294 1.00 83.12 97 GLU A CA 1
ATOM 788 C C . GLU A 1 97 ? 7.049 7.352 6.997 1.00 83.12 97 GLU A C 1
ATOM 790 O O . GLU A 1 97 ? 6.919 7.474 8.212 1.00 83.12 97 GLU A O 1
ATOM 795 N N . SER A 1 98 ? 6.116 6.752 6.256 1.00 83.19 98 SER A N 1
ATOM 796 C CA . SER A 1 98 ? 4.927 6.167 6.869 1.00 83.19 98 SER A CA 1
ATOM 797 C C . SER A 1 98 ? 5.282 4.895 7.624 1.00 83.19 98 SER A C 1
ATOM 799 O O . SER A 1 98 ? 5.996 4.042 7.087 1.00 83.19 98 SER A O 1
ATOM 801 N N . SER A 1 99 ? 4.683 4.710 8.792 1.00 83.06 99 SER A N 1
ATOM 802 C CA . SER A 1 99 ? 4.632 3.393 9.419 1.00 83.06 99 SER A CA 1
ATOM 803 C C . SER A 1 99 ? 3.534 2.549 8.756 1.00 83.06 99 SER A C 1
ATOM 805 O O . SER A 1 99 ? 2.608 3.105 8.145 1.00 83.06 99 SER A O 1
ATOM 807 N N . PRO A 1 100 ? 3.599 1.210 8.846 1.00 84.56 100 PRO A N 1
ATOM 808 C CA . PRO A 1 100 ? 2.510 0.361 8.389 1.00 84.56 100 PRO A CA 1
ATOM 809 C C . PRO A 1 100 ? 1.173 0.766 9.015 1.00 84.56 100 PRO A C 1
ATOM 811 O O . PRO A 1 100 ? 1.094 1.048 10.208 1.00 84.56 100 PRO A O 1
ATOM 814 N N . GLY A 1 101 ? 0.124 0.808 8.194 1.00 89.81 101 GLY A N 1
ATOM 815 C CA . GLY A 1 101 ? -1.232 1.032 8.688 1.00 89.81 101 GLY A CA 1
ATOM 816 C C . GLY A 1 101 ? -1.739 -0.137 9.525 1.00 89.81 101 GLY A C 1
ATOM 817 O O . GLY A 1 101 ? -1.242 -1.258 9.411 1.00 89.81 101 GLY A O 1
ATOM 818 N N . VAL A 1 102 ? -2.768 0.124 10.325 1.00 93.06 102 VAL A N 1
ATOM 819 C CA . VAL A 1 102 ? -3.441 -0.895 11.136 1.00 93.06 102 VAL A CA 1
ATOM 820 C C . VAL A 1 102 ? -4.847 -1.150 10.613 1.00 93.06 102 VAL A C 1
ATOM 822 O O . VAL A 1 102 ? -5.522 -0.250 10.113 1.00 93.06 102 VAL A O 1
ATOM 825 N N . VAL A 1 103 ? -5.288 -2.397 10.746 1.00 95.00 103 VAL A N 1
ATOM 826 C CA . VAL A 1 103 ? -6.690 -2.796 10.620 1.00 95.00 103 VAL A CA 1
ATOM 827 C C . VAL A 1 103 ? -7.051 -3.490 11.921 1.00 95.00 103 VAL A C 1
ATOM 829 O O . VAL A 1 103 ? -6.383 -4.438 12.327 1.00 95.00 103 VAL A O 1
ATOM 832 N N . VAL A 1 104 ? -8.085 -2.995 12.585 1.00 95.56 104 VAL A N 1
ATOM 833 C CA . VAL A 1 104 ? -8.486 -3.414 13.922 1.00 95.56 104 VAL A CA 1
ATOM 834 C C . VAL A 1 104 ? -9.855 -4.048 13.826 1.00 95.56 104 VAL A C 1
ATOM 836 O O . VAL A 1 104 ? -10.790 -3.420 13.339 1.00 95.56 104 VAL A O 1
ATOM 839 N N . LEU A 1 105 ? -9.977 -5.280 14.315 1.00 95.75 105 LEU A N 1
ATOM 840 C CA . LEU A 1 105 ? -11.259 -5.946 14.504 1.00 95.75 105 LEU A CA 1
ATOM 841 C C . LEU A 1 105 ? -11.643 -5.825 15.986 1.00 95.75 105 LEU A C 1
ATOM 843 O O . LEU A 1 105 ? -11.166 -6.624 16.792 1.00 95.75 105 LEU A O 1
ATOM 847 N N . PRO A 1 106 ? -12.441 -4.822 16.390 1.00 95.75 106 PRO A N 1
ATOM 848 C CA . PRO A 1 106 ? -12.750 -4.614 17.793 1.00 95.75 106 PRO A CA 1
ATOM 849 C C . PRO A 1 106 ? -13.786 -5.650 18.225 1.00 95.75 106 PRO A C 1
ATOM 851 O O . PRO A 1 106 ? -14.838 -5.797 17.593 1.00 95.75 106 PRO A O 1
ATOM 854 N N . LEU A 1 107 ? -13.473 -6.360 19.305 1.00 96.00 107 LEU A N 1
ATOM 855 C CA . LEU A 1 107 ? -14.310 -7.408 19.868 1.00 96.00 107 LEU A CA 1
ATOM 856 C C . LEU A 1 107 ? -14.962 -6.928 21.165 1.00 96.00 107 LEU A C 1
ATOM 858 O O . LEU A 1 107 ? -14.302 -6.331 22.013 1.00 96.00 107 LEU A O 1
ATOM 862 N N . LEU A 1 108 ? -16.256 -7.205 21.313 1.00 94.62 108 LEU A N 1
ATOM 863 C CA . LEU A 1 108 ? -17.039 -6.954 22.525 1.00 94.62 108 LEU A CA 1
ATOM 864 C C . LEU A 1 108 ? -17.639 -8.265 23.041 1.00 94.62 108 LEU A C 1
ATOM 866 O O . LEU A 1 108 ? -17.696 -9.254 22.306 1.00 94.62 108 LEU A O 1
ATOM 870 N N . ASP A 1 109 ? -18.106 -8.249 24.291 1.00 92.25 109 ASP A N 1
ATOM 871 C CA . ASP A 1 109 ? -18.753 -9.385 24.962 1.00 92.25 109 ASP A CA 1
ATOM 872 C C . ASP A 1 109 ? -17.924 -10.677 24.831 1.00 92.25 109 ASP A C 1
ATOM 874 O O . ASP A 1 109 ? -18.389 -11.679 24.288 1.00 92.25 109 ASP A O 1
ATOM 878 N N . ASP A 1 110 ? -16.652 -10.605 25.243 1.00 89.25 110 ASP A N 1
ATOM 879 C CA . ASP A 1 110 ? -15.672 -11.701 25.180 1.00 89.25 110 ASP A CA 1
ATOM 880 C C . ASP A 1 110 ? -15.512 -12.333 23.782 1.00 89.25 110 ASP A C 1
ATOM 882 O O . ASP A 1 110 ? -15.224 -13.520 23.635 1.00 89.25 110 ASP A O 1
ATOM 886 N N . GLY A 1 111 ? -15.692 -11.531 22.727 1.00 90.50 111 GLY A N 1
ATOM 887 C CA . GLY A 1 111 ? -15.547 -11.972 21.337 1.00 90.50 111 GLY A CA 1
ATOM 888 C C . GLY A 1 111 ? -16.849 -12.376 20.653 1.00 90.50 111 GLY A C 1
ATOM 889 O O . GLY A 1 111 ? -16.821 -12.714 19.470 1.00 90.50 111 GLY A O 1
ATOM 890 N N . ALA A 1 112 ? -17.995 -12.307 21.337 1.00 94.25 112 ALA A N 1
ATOM 891 C CA . ALA A 1 112 ? -19.290 -12.627 20.738 1.00 94.25 112 ALA A CA 1
ATOM 892 C C . ALA A 1 112 ? -19.776 -11.568 19.732 1.00 94.25 112 ALA A C 1
ATOM 894 O O . ALA A 1 112 ? -20.647 -11.854 18.907 1.00 94.25 112 ALA A O 1
ATOM 895 N N . LYS A 1 113 ? -19.242 -10.341 19.794 1.00 96.50 113 LYS A N 1
ATOM 896 C CA . LYS A 1 113 ? -19.634 -9.237 18.910 1.00 96.50 113 LYS A CA 1
ATOM 897 C C . LYS A 1 113 ? -18.429 -8.570 18.268 1.00 96.50 113 LYS A C 1
ATOM 899 O O . LYS A 1 113 ? -17.391 -8.394 18.900 1.00 96.50 113 LYS A O 1
ATOM 904 N N . VAL A 1 114 ? -18.623 -8.137 17.025 1.00 95.62 114 VAL A N 1
ATOM 905 C CA . VAL A 1 114 ? -17.652 -7.375 16.235 1.00 95.62 114 VAL A CA 1
ATOM 906 C C . VAL A 1 114 ? -18.200 -5.976 15.995 1.00 95.62 114 VAL A C 1
ATOM 908 O O . VAL A 1 114 ? -19.359 -5.822 15.605 1.00 95.62 114 VAL A O 1
ATOM 911 N N . VAL A 1 115 ? -17.362 -4.964 16.194 1.00 95.44 115 VAL A N 1
ATOM 912 C CA . VAL A 1 115 ? -17.690 -3.581 15.836 1.00 95.44 115 VAL A CA 1
ATOM 913 C C . VAL A 1 115 ? -17.219 -3.298 14.413 1.00 95.44 115 VAL A C 1
ATOM 915 O O . VAL A 1 115 ? -16.050 -3.491 14.089 1.00 95.44 115 VAL A O 1
ATOM 918 N N . LEU A 1 116 ? -18.132 -2.814 13.576 1.00 97.06 116 LEU A N 1
ATOM 919 C CA . LEU A 1 116 ? -17.842 -2.310 12.236 1.00 97.06 116 LEU A CA 1
ATOM 920 C C . LEU A 1 116 ? -18.310 -0.860 12.131 1.00 97.06 116 LEU A C 1
ATOM 922 O O . LEU A 1 116 ? -19.242 -0.446 12.822 1.00 97.06 116 LEU A O 1
ATOM 926 N N . ILE A 1 117 ? -17.690 -0.115 11.226 1.00 96.00 117 ILE A N 1
ATOM 927 C CA . ILE A 1 117 ? -18.075 1.252 10.880 1.00 96.00 117 ILE A CA 1
ATOM 928 C C . ILE A 1 117 ? -18.578 1.297 9.443 1.00 96.00 117 ILE A C 1
ATOM 930 O O . ILE A 1 117 ? -18.100 0.555 8.581 1.00 96.00 117 ILE A O 1
ATOM 934 N N . GLU A 1 118 ? -19.554 2.162 9.179 1.00 97.00 118 GLU A N 1
ATOM 935 C CA . GLU A 1 118 ? -20.112 2.331 7.842 1.00 97.00 118 GLU A CA 1
ATOM 936 C C . GLU A 1 118 ? -19.557 3.594 7.180 1.00 97.00 118 GLU A C 1
ATOM 938 O O . GLU A 1 118 ? -19.921 4.720 7.534 1.00 97.00 118 GLU A O 1
ATOM 943 N N . HIS A 1 119 ? -18.700 3.413 6.179 1.00 94.69 119 HIS A N 1
ATOM 944 C CA . HIS A 1 119 ? -18.011 4.504 5.496 1.00 94.69 119 HIS A CA 1
ATOM 945 C C . HIS A 1 119 ? -18.372 4.569 4.015 1.00 94.69 119 HIS A C 1
ATOM 947 O O . HIS A 1 119 ? -18.435 3.558 3.321 1.00 94.69 119 HIS A O 1
ATOM 953 N N . TYR A 1 120 ? -18.545 5.787 3.496 1.00 96.69 120 TYR A N 1
ATOM 954 C CA . TYR A 1 120 ? -18.633 6.000 2.054 1.00 96.69 120 TYR A CA 1
ATOM 955 C C . TYR A 1 120 ? -17.239 5.916 1.423 1.00 96.69 120 TYR A C 1
ATOM 957 O O . TYR A 1 120 ? -16.358 6.733 1.713 1.00 96.69 120 TYR A O 1
ATOM 965 N N . ARG A 1 121 ? -17.027 4.955 0.520 1.00 96.25 121 ARG A N 1
ATOM 966 C CA . ARG A 1 121 ? -15.767 4.784 -0.206 1.00 96.25 121 ARG A CA 1
ATOM 967 C C . ARG A 1 121 ? -15.853 5.416 -1.583 1.00 96.25 121 ARG A C 1
ATOM 969 O O . ARG A 1 121 ? -16.546 4.949 -2.477 1.00 96.25 121 ARG A O 1
ATOM 976 N N . HIS A 1 122 ? -15.041 6.447 -1.808 1.00 96.56 122 HIS A N 1
ATOM 977 C CA . HIS A 1 122 ? -14.991 7.124 -3.106 1.00 96.56 122 HIS A CA 1
ATOM 978 C C . HIS A 1 122 ? -14.499 6.228 -4.260 1.00 96.56 122 HIS A C 1
ATOM 980 O O . HIS A 1 122 ? -14.813 6.497 -5.418 1.00 96.56 122 HIS A O 1
ATOM 986 N N . ALA A 1 123 ? -13.729 5.176 -3.962 1.00 94.50 123 ALA A N 1
ATOM 987 C CA . ALA A 1 123 ? -13.217 4.250 -4.973 1.00 94.50 123 ALA A CA 1
ATOM 988 C C . ALA A 1 123 ? -14.338 3.431 -5.638 1.00 94.50 123 ALA A C 1
ATOM 990 O O . ALA A 1 123 ? -14.339 3.279 -6.855 1.00 94.50 123 ALA A O 1
ATOM 991 N N . THR A 1 124 ? -15.298 2.946 -4.848 1.00 97.44 124 THR A N 1
ATOM 992 C CA . THR A 1 124 ? -16.463 2.167 -5.306 1.00 97.44 124 THR A CA 1
ATOM 993 C C . THR A 1 124 ? -17.717 3.015 -5.470 1.00 97.44 124 THR A C 1
ATOM 995 O O . THR A 1 124 ? -18.653 2.596 -6.138 1.00 97.44 124 THR A O 1
ATOM 998 N N . ARG A 1 125 ? -17.705 4.228 -4.909 1.00 97.62 125 ARG A N 1
ATOM 999 C CA . ARG A 1 125 ? -18.830 5.166 -4.849 1.00 97.62 125 ARG A CA 1
ATOM 1000 C C . ARG A 1 125 ? -20.014 4.661 -4.030 1.00 97.62 125 ARG A C 1
ATOM 1002 O O . ARG A 1 125 ? -21.131 5.106 -4.278 1.00 97.62 125 ARG A O 1
ATOM 1009 N N . ASP A 1 126 ? -19.753 3.830 -3.028 1.00 98.38 126 ASP A N 1
ATOM 1010 C CA . ASP A 1 126 ? -20.791 3.210 -2.204 1.00 98.38 126 ASP A CA 1
ATOM 1011 C C . ASP A 1 126 ? -20.443 3.210 -0.705 1.00 98.38 126 ASP A C 1
ATOM 1013 O O . ASP A 1 126 ? -19.309 3.517 -0.319 1.00 98.38 126 ASP A O 1
ATOM 1017 N N . ARG A 1 127 ? -21.430 2.904 0.145 1.00 98.06 127 ARG A N 1
ATOM 1018 C CA . ARG A 1 127 ? -21.268 2.716 1.592 1.00 98.06 127 ARG A CA 1
ATOM 1019 C C . ARG A 1 127 ? -20.861 1.279 1.887 1.00 98.06 127 ARG A C 1
ATOM 1021 O O . ARG A 1 127 ? -21.489 0.336 1.417 1.00 98.06 127 ARG A O 1
ATOM 1028 N N . HIS A 1 128 ? -19.801 1.114 2.664 1.00 97.75 128 HIS A N 1
ATOM 1029 C CA . HIS A 1 128 ? -19.271 -0.185 3.051 1.00 97.75 128 HIS A CA 1
ATOM 1030 C C . HIS A 1 128 ? -19.253 -0.318 4.569 1.00 97.75 128 HIS A C 1
ATOM 1032 O O . HIS A 1 128 ? -18.924 0.642 5.266 1.00 97.75 128 HIS A O 1
ATOM 1038 N N . TRP A 1 129 ? -19.517 -1.529 5.055 1.00 97.62 129 TRP A N 1
ATOM 1039 C CA . TRP A 1 129 ? -19.179 -1.930 6.416 1.00 97.62 129 TRP A CA 1
ATOM 1040 C C . TRP A 1 129 ? -17.732 -2.400 6.457 1.00 97.62 129 TRP A C 1
ATOM 1042 O O . TRP A 1 129 ? -17.352 -3.314 5.724 1.00 97.62 129 TRP A O 1
ATOM 1052 N N . GLU A 1 130 ? -16.923 -1.766 7.295 1.00 96.62 130 GLU A N 1
ATOM 1053 C CA . GLU A 1 130 ? -15.493 -2.037 7.385 1.00 96.62 130 GLU A CA 1
ATOM 1054 C C . GLU A 1 130 ? -15.036 -2.138 8.840 1.00 96.62 130 GLU A C 1
ATOM 1056 O O . GLU A 1 130 ? -15.664 -1.613 9.759 1.00 96.62 130 GLU A O 1
ATOM 1061 N N . ALA A 1 131 ? -13.924 -2.840 9.035 1.00 96.50 131 ALA A N 1
ATOM 1062 C CA . ALA A 1 131 ? -13.165 -2.782 10.273 1.00 96.50 131 ALA A CA 1
ATOM 1063 C C . ALA A 1 131 ? -12.527 -1.388 10.438 1.00 96.50 131 ALA A C 1
ATOM 1065 O O . ALA A 1 131 ? -12.215 -0.732 9.437 1.00 96.50 131 ALA A O 1
ATOM 1066 N N . VAL A 1 132 ? -12.302 -0.969 11.688 1.00 96.12 132 VAL A N 1
ATOM 1067 C CA . VAL A 1 132 ? -11.570 0.269 12.011 1.00 96.12 132 VAL A CA 1
ATOM 1068 C C . VAL A 1 132 ? -10.177 0.179 11.406 1.00 96.12 132 VAL A C 1
ATOM 1070 O O . VAL A 1 132 ? -9.508 -0.851 11.533 1.00 96.12 132 VAL A O 1
ATOM 1073 N N . ARG A 1 133 ? -9.736 1.221 10.704 1.00 94.44 133 ARG A N 1
ATOM 1074 C CA . ARG A 1 133 ? -8.428 1.194 10.043 1.00 94.44 133 ARG A CA 1
ATOM 1075 C C . ARG A 1 133 ? -7.881 2.582 9.790 1.00 94.44 133 ARG A C 1
ATOM 1077 O O . ARG A 1 133 ? -8.614 3.475 9.384 1.00 94.44 133 ARG A O 1
ATOM 1084 N N . GLY A 1 134 ? -6.560 2.681 9.778 1.00 91.44 134 GLY A N 1
ATOM 1085 C CA . GLY A 1 134 ? -5.912 3.884 9.288 1.00 91.44 134 GLY A CA 1
ATOM 1086 C C . GLY A 1 134 ? -4.426 3.726 9.040 1.00 91.44 134 GLY A C 1
ATOM 1087 O O . GLY A 1 134 ? -3.870 2.622 9.060 1.00 91.44 134 GLY A O 1
ATOM 1088 N N . PHE A 1 135 ? -3.808 4.839 8.663 1.00 90.00 135 PHE A N 1
ATOM 1089 C CA . PHE A 1 135 ? -2.394 4.877 8.314 1.00 90.00 135 PHE A CA 1
ATOM 1090 C C . PHE A 1 135 ? -1.540 4.843 9.578 1.00 90.00 135 PHE A C 1
ATOM 1092 O O . PHE A 1 135 ? -1.953 5.333 10.622 1.00 90.00 135 PHE A O 1
ATOM 1099 N N . GLY A 1 136 ? -0.343 4.272 9.474 1.00 89.00 136 GLY A N 1
ATOM 1100 C CA . GLY A 1 136 ? 0.595 4.283 10.582 1.00 89.00 136 GLY A CA 1
ATOM 1101 C C . GLY A 1 136 ? 1.259 5.647 10.703 1.00 89.00 136 GLY A C 1
ATOM 1102 O O . GLY A 1 136 ? 1.789 6.175 9.717 1.00 89.00 136 GLY A O 1
ATOM 1103 N N . ASP A 1 137 ? 1.279 6.187 11.916 1.00 86.81 137 ASP A N 1
ATOM 1104 C CA . ASP A 1 137 ? 2.021 7.407 12.204 1.00 86.81 137 ASP A CA 1
ATOM 1105 C C . ASP A 1 137 ? 3.526 7.124 12.280 1.00 86.81 137 ASP A C 1
ATOM 1107 O O . ASP A 1 137 ? 3.929 6.085 12.820 1.00 86.81 137 ASP A O 1
ATOM 1111 N N . PRO A 1 138 ? 4.383 8.017 11.748 1.00 86.31 138 PRO A N 1
ATOM 1112 C CA . PRO A 1 138 ? 5.828 7.823 11.765 1.00 86.31 138 PRO A CA 1
ATOM 1113 C C . PRO A 1 138 ? 6.357 7.542 13.178 1.00 86.31 138 PRO A C 1
ATOM 1115 O O . PRO A 1 138 ? 6.217 8.368 14.077 1.00 86.31 138 PRO A O 1
ATOM 1118 N N . GLY A 1 139 ? 6.982 6.376 13.360 1.00 87.50 139 GLY A N 1
ATOM 1119 C CA . GLY A 1 139 ? 7.585 5.961 14.631 1.00 87.50 139 GLY A CA 1
ATOM 1120 C C . GLY A 1 139 ? 6.621 5.383 15.673 1.00 87.50 139 GLY A C 1
ATOM 1121 O O . GLY A 1 139 ? 7.103 4.904 16.695 1.00 87.50 139 GLY A O 1
ATOM 1122 N N . ALA A 1 140 ? 5.308 5.385 15.423 1.00 89.94 140 ALA A N 1
ATOM 1123 C CA . ALA A 1 140 ? 4.333 4.781 16.327 1.00 89.94 140 ALA A CA 1
ATOM 1124 C C . ALA A 1 140 ? 4.333 3.247 16.220 1.00 89.94 140 ALA A C 1
ATOM 1126 O O . ALA A 1 140 ? 4.453 2.687 15.123 1.00 89.94 140 ALA A O 1
ATOM 1127 N N . THR A 1 141 ? 4.151 2.561 17.347 1.00 90.62 141 THR A N 1
ATOM 1128 C CA . THR A 1 141 ? 3.981 1.103 17.384 1.00 90.62 141 THR A CA 1
ATOM 1129 C C . THR A 1 141 ? 2.632 0.685 16.796 1.00 90.62 141 THR A C 1
ATOM 1131 O O . THR A 1 141 ? 1.726 1.499 16.584 1.00 90.62 141 THR A O 1
ATOM 1134 N N . GLY A 1 142 ? 2.467 -0.614 16.530 1.00 90.38 142 GLY A N 1
ATOM 1135 C CA . GLY A 1 142 ? 1.169 -1.158 16.129 1.00 90.38 142 GLY A CA 1
ATOM 1136 C C . GLY A 1 142 ? 0.083 -0.837 17.160 1.00 90.38 142 GLY A C 1
ATOM 1137 O O . GLY A 1 142 ? -0.970 -0.331 16.792 1.00 90.38 142 GLY A O 1
ATOM 1138 N N . GLU A 1 143 ? 0.355 -1.047 18.449 1.00 92.75 143 GLU A N 1
ATOM 1139 C CA . GLU A 1 143 ? -0.611 -0.809 19.531 1.00 92.75 143 GLU A CA 1
ATOM 1140 C C . GLU A 1 143 ? -0.964 0.672 19.703 1.00 92.75 143 GLU A C 1
ATOM 1142 O O . GLU A 1 143 ? -2.131 0.995 19.929 1.00 92.75 143 GLU A O 1
ATOM 1147 N N . GLU A 1 144 ? 0.008 1.576 19.549 1.00 94.12 144 GLU A N 1
ATOM 1148 C CA . GLU A 1 144 ? -0.232 3.024 19.577 1.00 94.12 144 GLU A CA 1
ATOM 1149 C C . GLU A 1 144 ? -1.160 3.453 18.437 1.00 94.12 144 GLU A C 1
ATOM 1151 O O . GLU A 1 144 ? -2.134 4.173 18.670 1.00 94.12 144 GLU A O 1
ATOM 1156 N N . ASN A 1 145 ? -0.919 2.949 17.221 1.00 94.31 145 ASN A N 1
ATOM 1157 C CA . ASN A 1 145 ? -1.807 3.190 16.087 1.00 94.31 145 ASN A CA 1
ATOM 1158 C C . ASN A 1 145 ? -3.202 2.591 16.329 1.00 94.31 145 ASN A C 1
ATOM 1160 O O . ASN A 1 145 ? -4.194 3.273 16.098 1.00 94.31 145 ASN A O 1
ATOM 1164 N N . VAL A 1 146 ? -3.309 1.363 16.855 1.00 95.50 146 VAL A N 1
ATOM 1165 C CA . VAL A 1 146 ? -4.606 0.749 17.205 1.00 95.50 146 VAL A CA 1
ATOM 1166 C C . VAL A 1 146 ? -5.389 1.622 18.187 1.00 95.50 146 VAL A C 1
ATOM 1168 O O . VAL A 1 146 ? -6.573 1.883 17.973 1.00 95.50 146 VAL A O 1
ATOM 1171 N N 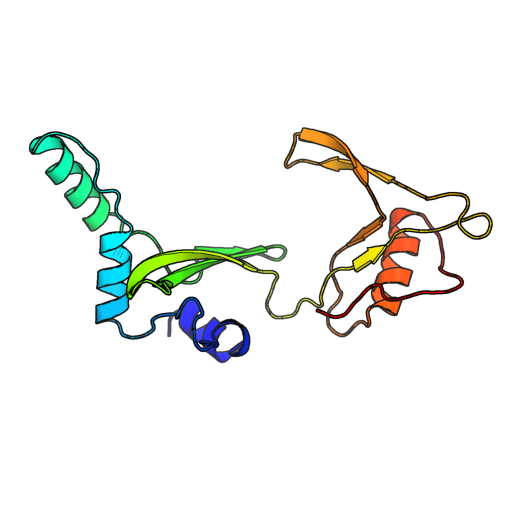. ALA A 1 147 ? -4.745 2.080 19.262 1.00 95.62 147 ALA A N 1
ATOM 1172 C CA . ALA A 1 147 ? -5.397 2.904 20.273 1.00 95.62 147 ALA A CA 1
ATOM 1173 C C . ALA A 1 147 ? -5.856 4.257 19.709 1.00 95.62 147 ALA A C 1
ATOM 1175 O O . ALA A 1 147 ? -6.954 4.708 20.042 1.00 95.62 147 ALA A O 1
ATOM 1176 N N . ARG A 1 148 ? -5.045 4.882 18.845 1.00 96.12 148 ARG A N 1
ATOM 1177 C CA . ARG A 1 148 ? -5.391 6.141 18.175 1.00 96.12 148 ARG A CA 1
ATOM 1178 C C . ARG A 1 148 ? -6.589 5.974 17.240 1.00 96.12 148 ARG A C 1
ATOM 1180 O O . ARG A 1 148 ? -7.569 6.692 17.403 1.00 96.12 148 ARG A O 1
ATOM 1187 N N . GLU A 1 149 ? -6.545 5.009 16.321 1.00 96.56 149 GLU A N 1
ATOM 1188 C CA . GLU A 1 149 ? -7.620 4.788 15.339 1.00 96.56 149 GLU A CA 1
ATOM 1189 C C . GLU A 1 149 ? -8.955 4.441 16.024 1.00 96.56 149 GLU A C 1
ATOM 1191 O O . GLU A 1 149 ? -10.005 4.960 15.649 1.00 96.56 149 GLU A O 1
ATOM 1196 N N . LEU A 1 150 ? -8.937 3.630 17.094 1.00 96.50 150 LEU A N 1
ATOM 1197 C CA . LEU A 1 150 ? -10.145 3.345 17.883 1.00 96.50 150 LEU A CA 1
ATOM 1198 C C . LEU A 1 150 ? -10.710 4.593 18.576 1.00 96.50 150 LEU A C 1
ATOM 1200 O O . LEU A 1 150 ? -11.931 4.762 18.647 1.00 96.50 150 LEU A O 1
ATOM 1204 N N . ALA A 1 151 ? -9.847 5.467 19.091 1.00 96.44 151 ALA A N 1
ATOM 1205 C CA . ALA A 1 151 ? -10.281 6.706 19.723 1.00 96.44 151 ALA A CA 1
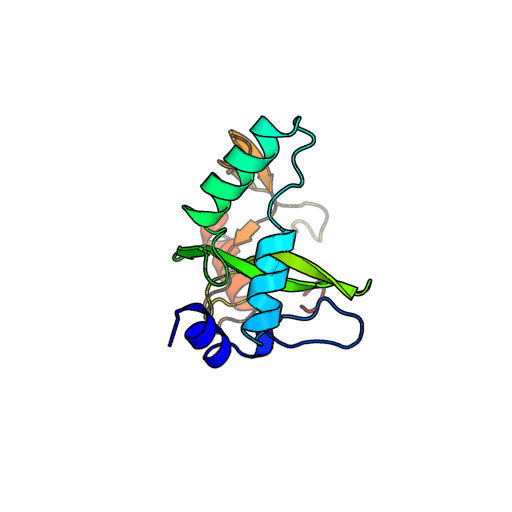ATOM 1206 C C . ALA A 1 151 ? -10.865 7.691 18.696 1.00 96.44 151 ALA A C 1
ATOM 1208 O O . ALA A 1 151 ? -11.867 8.344 18.982 1.00 96.44 151 ALA A O 1
ATOM 1209 N N . GLU A 1 152 ? -10.271 7.777 17.507 1.00 95.69 152 GLU A N 1
ATOM 1210 C CA . GLU A 1 152 ? -10.684 8.693 16.440 1.00 95.69 152 GLU A CA 1
ATOM 1211 C C . GLU A 1 152 ? -11.973 8.243 15.737 1.00 95.69 152 GLU A C 1
ATOM 1213 O O . GLU A 1 152 ? -12.884 9.054 15.567 1.00 95.69 152 GLU A O 1
ATOM 1218 N N . GLU A 1 153 ? -12.083 6.965 15.354 1.00 95.12 153 GLU A N 1
ATOM 1219 C CA . GLU A 1 153 ? -13.201 6.484 14.527 1.00 95.12 153 GLU A CA 1
ATOM 1220 C C . GLU A 1 153 ? -14.424 6.047 15.346 1.00 95.12 153 GLU A C 1
ATOM 1222 O O . GLU A 1 153 ? -15.557 6.188 14.883 1.00 95.12 153 GLU A O 1
ATOM 1227 N N . VAL A 1 154 ? -14.222 5.522 16.563 1.00 94.50 154 VAL A N 1
ATOM 1228 C CA . VAL A 1 154 ? -15.312 4.969 17.394 1.00 94.50 154 VAL A 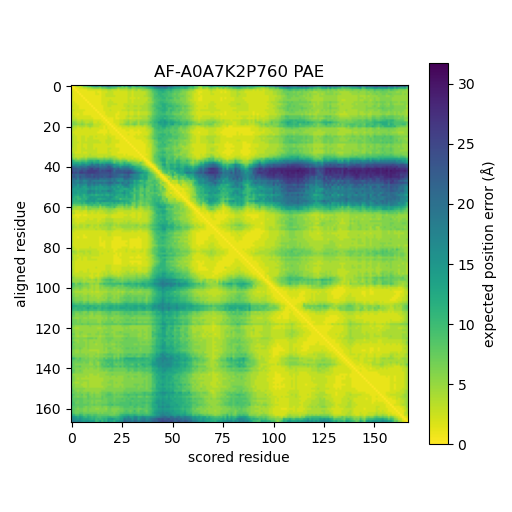CA 1
ATOM 1229 C C . VAL A 1 154 ? -15.302 5.451 18.847 1.00 94.50 154 VAL A C 1
ATOM 1231 O O . VAL A 1 154 ? -16.089 4.964 19.656 1.00 94.50 154 VAL A O 1
ATOM 1234 N N . SER A 1 155 ? -14.451 6.426 19.195 1.00 96.00 155 SER A N 1
ATOM 1235 C CA . SER A 1 155 ? -14.360 6.989 20.555 1.00 96.00 155 SER A CA 1
ATOM 1236 C C . SER A 1 155 ? -14.121 5.936 21.650 1.00 96.00 155 SER A C 1
ATOM 1238 O O . SER A 1 155 ? -14.596 6.082 22.777 1.00 96.00 155 SER A O 1
ATOM 1240 N N . ALA A 1 156 ? -13.374 4.874 21.331 1.00 95.12 156 ALA A N 1
ATOM 1241 C CA . ALA A 1 156 ? -13.099 3.761 22.238 1.00 95.12 156 ALA A CA 1
ATOM 1242 C C . ALA A 1 156 ? -11.604 3.630 22.565 1.00 95.12 156 ALA A C 1
ATOM 1244 O O . ALA A 1 156 ? -10.744 4.205 21.903 1.00 95.12 156 ALA A O 1
ATOM 1245 N N . ARG A 1 157 ? -11.288 2.841 23.597 1.00 95.56 157 ARG A N 1
ATOM 1246 C CA . ARG A 1 157 ? -9.915 2.439 23.933 1.00 95.56 157 ARG A CA 1
ATOM 1247 C C . ARG A 1 157 ? -9.841 0.919 24.057 1.00 95.56 157 ARG A C 1
ATOM 1249 O O . ARG A 1 157 ? -10.748 0.340 24.658 1.00 95.56 157 ARG A O 1
ATOM 1256 N N . PRO A 1 158 ? -8.794 0.271 23.523 1.00 95.06 158 PRO A N 1
ATOM 1257 C CA . PRO A 1 158 ? -8.639 -1.170 23.663 1.00 95.06 158 PRO A CA 1
ATOM 1258 C C . PRO A 1 158 ? -8.286 -1.534 25.112 1.00 95.06 158 PRO A C 1
ATOM 1260 O O . PRO A 1 158 ? -7.531 -0.820 25.772 1.00 95.06 158 PRO A O 1
ATOM 1263 N N . THR A 1 159 ? -8.811 -2.658 25.600 1.00 94.44 159 THR A N 1
ATOM 1264 C CA . THR A 1 159 ? -8.410 -3.262 26.887 1.00 94.44 159 THR A CA 1
ATOM 1265 C C . THR A 1 159 ? -7.264 -4.258 26.722 1.00 94.44 159 THR A C 1
ATOM 1267 O O . THR A 1 159 ? -6.467 -4.442 27.637 1.00 94.44 159 THR A O 1
ATOM 1270 N N . ALA A 1 160 ? -7.166 -4.874 25.544 1.00 94.12 160 ALA A N 1
ATOM 1271 C CA . ALA A 1 160 ? -6.080 -5.739 25.117 1.00 94.12 160 ALA A CA 1
ATOM 1272 C C . ALA A 1 160 ? -5.907 -5.618 23.597 1.00 94.12 160 ALA A C 1
ATOM 1274 O O . ALA A 1 160 ? -6.865 -5.333 22.875 1.00 94.12 160 ALA A O 1
ATOM 1275 N N . VAL A 1 161 ? -4.686 -5.845 23.116 1.00 94.62 161 VAL A N 1
ATOM 1276 C CA . VAL A 1 161 ? -4.356 -5.882 21.688 1.00 94.62 161 VAL A CA 1
ATOM 1277 C C . VAL A 1 161 ? -3.620 -7.186 21.412 1.00 94.62 161 VAL A C 1
ATOM 1279 O O . VAL A 1 161 ? -2.739 -7.587 22.168 1.00 94.62 161 VAL A O 1
ATOM 1282 N N . THR A 1 162 ? -4.000 -7.872 20.339 1.00 94.25 162 THR A N 1
ATOM 1283 C CA . THR A 1 162 ? -3.329 -9.092 19.883 1.00 94.25 162 THR A CA 1
ATOM 1284 C C . THR A 1 162 ? -2.965 -8.919 18.420 1.00 94.25 162 THR A C 1
ATOM 1286 O O . THR A 1 162 ? -3.845 -8.757 17.574 1.00 94.25 162 THR A O 1
ATOM 1289 N N . ALA A 1 163 ? -1.667 -8.930 18.121 1.00 92.62 163 ALA A N 1
ATOM 1290 C CA . ALA A 1 163 ? -1.184 -8.887 16.749 1.00 92.62 163 ALA A CA 1
ATOM 1291 C C . ALA A 1 163 ? -1.538 -10.196 16.027 1.00 92.62 163 ALA A C 1
ATOM 1293 O O . ALA A 1 163 ? -1.328 -11.285 16.559 1.00 92.62 163 ALA A O 1
ATOM 1294 N N . LEU A 1 164 ? -2.070 -10.086 14.808 1.00 91.06 164 LEU A N 1
ATOM 1295 C CA . LEU A 1 164 ? -2.439 -11.244 13.983 1.00 91.06 164 LEU A CA 1
ATOM 1296 C C . LEU A 1 164 ? -1.303 -11.714 13.057 1.00 91.06 164 LEU A C 1
ATOM 1298 O O . LEU A 1 164 ? -1.468 -12.703 12.346 1.00 91.06 164 LEU A O 1
ATOM 1302 N N . GLY A 1 165 ? -0.166 -11.017 13.048 1.00 83.88 165 GLY A N 1
ATOM 1303 C CA . GLY A 1 165 ? 1.000 -11.359 12.240 1.00 83.88 165 GLY A CA 1
ATOM 1304 C C . GLY A 1 165 ? 2.059 -10.260 12.229 1.00 83.88 165 GLY A C 1
ATOM 1305 O O . GLY A 1 165 ? 1.899 -9.220 12.869 1.00 83.88 165 GLY A O 1
ATOM 1306 N N . GLU A 1 166 ? 3.119 -10.510 11.468 1.00 73.38 166 GLU A N 1
ATOM 1307 C CA . GLU A 1 166 ? 4.217 -9.581 11.192 1.00 73.38 166 GLU A CA 1
ATOM 1308 C C . GLU A 1 166 ? 4.241 -9.251 9.689 1.00 73.38 166 GLU A C 1
ATOM 1310 O O . GLU A 1 166 ? 3.719 -10.021 8.875 1.00 73.38 166 GLU A O 1
ATOM 1315 N N . LEU A 1 167 ? 4.797 -8.088 9.334 1.00 61.88 167 LEU A N 1
ATOM 1316 C CA . LEU A 1 167 ? 4.902 -7.579 7.959 1.00 61.88 167 LEU A CA 1
ATOM 1317 C C . LEU A 1 167 ? 6.315 -7.733 7.396 1.00 61.88 167 LEU A C 1
ATOM 1319 O O . LEU A 1 167 ? 7.276 -7.470 8.152 1.00 61.88 167 LEU A O 1
#